Protein AF-A0A7X8NS13-F1 (afdb_monomer_lite)

pLDDT: mean 92.46, std 5.65, range [64.25, 97.81]

Structure (mmCIF, N/CA/C/O backbone):
data_AF-A0A7X8NS13-F1
#
_entry.id   AF-A0A7X8NS13-F1
#
loop_
_atom_site.group_PDB
_atom_site.id
_atom_site.type_symbol
_atom_site.label_atom_id
_atom_site.label_alt_id
_atom_site.label_comp_id
_atom_site.label_asym_id
_atom_site.label_entity_id
_atom_site.label_seq_id
_atom_site.pdbx_PDB_ins_code
_atom_site.Cartn_x
_atom_site.Cartn_y
_atom_site.Cartn_z
_atom_site.occupancy
_atom_site.B_iso_or_equiv
_atom_site.auth_seq_id
_atom_site.auth_comp_id
_atom_site.auth_asym_id
_atom_site.auth_atom_id
_atom_site.pdbx_PDB_model_num
ATOM 1 N N . MET A 1 1 ? -5.377 15.296 14.801 1.00 66.69 1 MET A N 1
ATOM 2 C CA . MET A 1 1 ? -6.159 14.428 15.709 1.00 66.69 1 MET A CA 1
ATOM 3 C C . MET A 1 1 ? -7.668 14.708 15.697 1.00 66.69 1 MET A C 1
ATOM 5 O O . MET A 1 1 ? -8.420 13.864 16.146 1.00 66.69 1 MET A O 1
ATOM 9 N N . LEU A 1 2 ? -8.134 15.799 15.075 1.00 83.25 2 LEU A N 1
ATOM 10 C CA . LEU A 1 2 ? -9.555 16.178 15.003 1.00 83.25 2 LEU A CA 1
ATOM 11 C C . LEU A 1 2 ? -10.493 1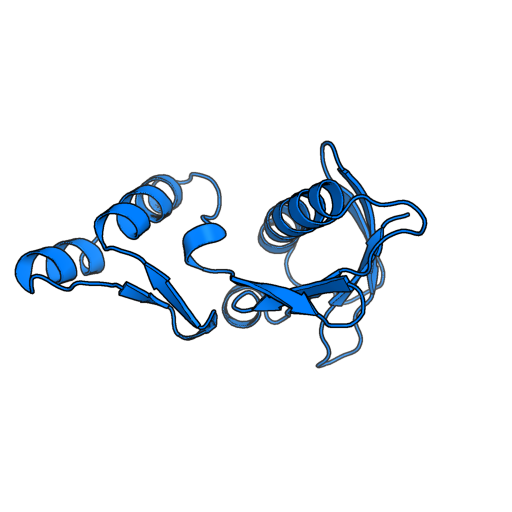5.138 14.346 1.00 83.25 2 LEU A C 1
ATOM 13 O O . LEU A 1 2 ? -11.657 15.045 14.710 1.00 83.25 2 LEU A O 1
ATOM 17 N N . LEU A 1 3 ? -10.006 14.337 13.387 1.00 86.31 3 LEU A N 1
ATOM 18 C CA . LEU A 1 3 ? -10.829 13.318 12.712 1.00 86.31 3 LEU A CA 1
ATOM 19 C C . LEU A 1 3 ? -11.259 12.178 13.652 1.00 86.31 3 LEU A C 1
ATOM 21 O O . LEU A 1 3 ? -12.385 11.702 13.546 1.00 86.31 3 LEU A O 1
ATOM 25 N N . ILE A 1 4 ? -10.372 11.742 14.552 1.00 87.81 4 ILE A N 1
ATOM 26 C CA . ILE A 1 4 ? -10.665 10.659 15.504 1.00 87.81 4 ILE A CA 1
ATOM 27 C C . ILE A 1 4 ? -11.658 11.167 16.549 1.00 87.81 4 ILE A C 1
ATOM 29 O O . ILE A 1 4 ? -12.689 10.542 16.760 1.00 87.81 4 ILE A O 1
ATOM 33 N N . GLU A 1 5 ? -11.397 12.352 17.104 1.00 90.06 5 GLU A N 1
ATOM 34 C CA . GLU A 1 5 ? -12.287 13.019 18.061 1.00 90.06 5 GLU A CA 1
ATOM 35 C C . GLU A 1 5 ? -13.692 13.220 17.472 1.00 90.06 5 GLU A C 1
ATOM 37 O O . GLU A 1 5 ? -14.696 12.900 18.107 1.00 90.06 5 GLU A O 1
ATOM 42 N N . LEU A 1 6 ? -13.781 13.673 16.217 1.00 91.62 6 LEU A N 1
ATOM 43 C CA . LEU A 1 6 ? -15.058 13.840 15.527 1.00 91.62 6 LEU A CA 1
ATOM 44 C C . LEU A 1 6 ? -15.778 12.501 15.308 1.00 91.62 6 LEU A C 1
ATOM 46 O O . LEU A 1 6 ? -17.000 12.429 15.464 1.00 91.62 6 LEU A O 1
ATOM 50 N N . ALA A 1 7 ? -15.047 11.444 14.948 1.00 92.25 7 ALA A N 1
ATOM 51 C CA . ALA A 1 7 ? -15.617 10.112 14.765 1.00 92.25 7 ALA A CA 1
ATOM 52 C C . ALA A 1 7 ? -16.177 9.548 16.081 1.00 92.25 7 ALA A C 1
ATOM 54 O O . ALA A 1 7 ? -17.252 8.953 16.083 1.00 92.25 7 ALA A O 1
ATOM 55 N N . GLU A 1 8 ? -15.500 9.784 17.204 1.00 89.06 8 GLU A N 1
ATOM 56 C CA . GLU A 1 8 ? -15.972 9.385 18.531 1.00 89.06 8 GLU A CA 1
ATOM 57 C C . GLU A 1 8 ? -17.209 10.181 18.965 1.00 89.06 8 GLU A C 1
ATOM 59 O O . GLU A 1 8 ? -18.219 9.589 19.346 1.00 89.06 8 GLU A O 1
ATOM 64 N N . MET A 1 9 ? -17.178 11.513 18.840 1.00 93.06 9 MET A N 1
ATOM 65 C CA . MET A 1 9 ? -18.301 12.386 19.214 1.00 93.06 9 MET A CA 1
ATOM 66 C C . MET A 1 9 ? -19.573 12.092 18.413 1.00 93.06 9 MET A C 1
ATOM 68 O O . MET A 1 9 ? -20.678 12.186 18.943 1.00 93.06 9 MET A O 1
ATOM 72 N N . SER A 1 10 ? -19.421 11.747 17.134 1.00 93.38 10 SER A N 1
ATOM 73 C CA . SER A 1 10 ? -20.538 11.414 16.242 1.00 93.38 10 SER A CA 1
ATOM 74 C C . SER A 1 10 ? -20.977 9.952 16.318 1.00 93.38 10 SER A C 1
ATOM 76 O O . SER A 1 10 ? -21.944 9.590 15.653 1.00 93.38 10 SER A O 1
ATOM 78 N N . GLN A 1 11 ? -20.289 9.114 17.105 1.00 93.25 11 GLN A N 1
ATOM 79 C CA . GLN A 1 11 ? -20.485 7.660 17.130 1.00 93.25 11 GLN A CA 1
ATOM 80 C C . GLN A 1 11 ? -20.370 7.024 15.733 1.00 93.25 11 GLN A C 1
ATOM 82 O O . GLN A 1 11 ? -21.086 6.081 15.396 1.00 93.25 11 GLN A O 1
ATOM 87 N N . ALA A 1 1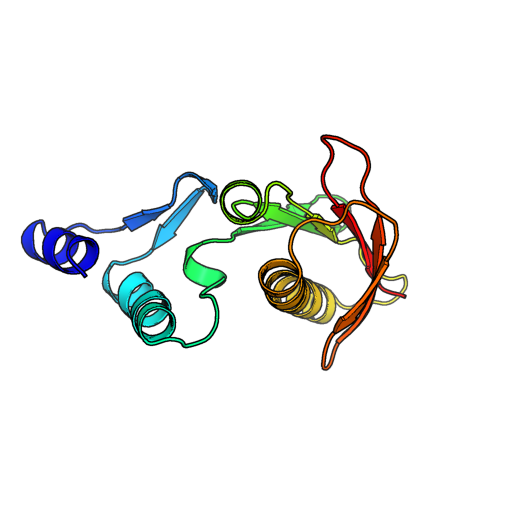2 ? -19.466 7.547 14.900 1.00 94.81 12 ALA A N 1
ATOM 88 C CA . ALA A 1 12 ? -19.258 7.046 13.553 1.00 94.81 12 ALA A CA 1
ATOM 89 C C . ALA A 1 12 ? -18.804 5.581 13.581 1.00 94.81 12 ALA A C 1
ATOM 91 O O . ALA A 1 12 ? -17.835 5.207 14.243 1.00 94.81 12 ALA A O 1
ATOM 92 N N . GLU A 1 13 ? -19.465 4.736 12.794 1.00 95.38 13 GLU A N 1
ATOM 93 C CA . GLU A 1 13 ? -19.112 3.319 12.719 1.00 95.38 13 GLU A CA 1
ATOM 94 C C . GLU A 1 13 ? -17.866 3.037 11.872 1.00 95.38 13 GLU A C 1
ATOM 96 O O . GLU A 1 13 ? -17.341 1.919 11.924 1.00 95.38 13 GLU A O 1
ATOM 101 N N . GLY A 1 14 ? -17.393 4.021 11.104 1.00 95.19 14 GLY A N 1
ATOM 102 C CA . GLY A 1 14 ? -16.242 3.879 10.227 1.00 95.19 14 GLY A CA 1
ATOM 103 C C . GLY A 1 14 ? -15.723 5.203 9.675 1.00 95.19 14 GLY A C 1
ATOM 104 O O . GLY A 1 14 ? -16.459 6.175 9.529 1.00 95.19 14 GLY A O 1
ATOM 105 N N . ILE A 1 15 ? -14.437 5.212 9.342 1.00 95.44 15 ILE A N 1
ATOM 106 C CA . ILE A 1 15 ? -13.738 6.277 8.630 1.00 95.44 15 ILE A CA 1
ATOM 107 C C . ILE A 1 15 ? -13.482 5.776 7.213 1.00 95.44 15 ILE A C 1
ATOM 109 O O . ILE A 1 15 ? -12.807 4.763 7.023 1.00 95.44 15 ILE A O 1
ATOM 113 N N . SER A 1 16 ? -14.037 6.482 6.228 1.00 95.00 16 SER A N 1
ATOM 114 C CA . SER A 1 16 ? -13.896 6.143 4.813 1.00 95.00 16 SER A CA 1
ATOM 115 C C . SER A 1 16 ? -12.705 6.870 4.194 1.00 95.00 16 SER A C 1
ATOM 117 O O . SER A 1 16 ? -12.727 8.093 4.044 1.00 95.00 16 SER A O 1
ATOM 119 N N . TRP A 1 17 ? -11.697 6.115 3.764 1.00 94.81 17 TRP A N 1
ATOM 120 C CA . TRP A 1 17 ? -10.614 6.606 2.921 1.00 94.81 17 TRP A CA 1
ATOM 121 C C . TRP A 1 17 ? -10.925 6.305 1.455 1.00 94.81 17 TRP A C 1
ATOM 123 O O . TRP A 1 17 ? -10.591 5.249 0.910 1.00 94.81 17 TRP A O 1
ATOM 133 N N . ILE A 1 18 ? -11.598 7.263 0.816 1.00 95.00 18 ILE A N 1
ATOM 134 C CA . ILE A 1 18 ? -12.107 7.147 -0.557 1.00 95.00 18 ILE A CA 1
ATOM 135 C C . ILE A 1 18 ? -11.018 6.765 -1.581 1.00 95.00 18 ILE A C 1
ATOM 137 O O . ILE A 1 18 ? -11.294 5.880 -2.389 1.00 95.00 18 ILE A O 1
ATOM 141 N N . PRO A 1 19 ? -9.788 7.324 -1.554 1.00 95.38 19 PRO A N 1
ATOM 142 C CA . PRO A 1 19 ? -8.759 7.011 -2.553 1.00 95.38 19 PRO A CA 1
ATOM 143 C C . PRO A 1 19 ? -8.430 5.518 -2.657 1.00 95.38 19 PRO A C 1
ATOM 145 O O . PRO A 1 19 ? -8.162 5.028 -3.750 1.00 95.38 19 PRO A O 1
ATOM 148 N N . ALA A 1 20 ? -8.491 4.793 -1.537 1.00 96.56 20 ALA A N 1
ATOM 149 C CA . ALA A 1 20 ? -8.253 3.351 -1.482 1.00 96.56 20 ALA A CA 1
ATOM 150 C C . ALA A 1 20 ? -9.539 2.514 -1.429 1.00 96.56 20 ALA A C 1
ATOM 152 O O . ALA A 1 20 ? -9.462 1.290 -1.422 1.00 96.56 20 ALA A O 1
ATOM 153 N N . HIS A 1 21 ? -10.715 3.152 -1.383 1.00 95.31 21 HIS A N 1
ATOM 154 C CA . HIS A 1 21 ? -12.003 2.500 -1.121 1.00 95.31 21 HIS A CA 1
ATOM 155 C C . HIS A 1 21 ? -11.989 1.670 0.176 1.00 95.31 21 HIS A C 1
ATOM 157 O O . HIS A 1 21 ? -12.574 0.590 0.251 1.00 95.31 21 HIS A O 1
ATOM 163 N N . LEU A 1 22 ? -11.305 2.180 1.203 1.00 95.38 22 LEU A N 1
ATOM 164 C CA . LEU A 1 22 ? -11.203 1.535 2.507 1.00 95.38 22 LEU A CA 1
ATOM 165 C C . LEU A 1 22 ? -12.164 2.178 3.500 1.00 95.38 22 LEU A C 1
ATOM 167 O O . LEU A 1 22 ? -12.330 3.396 3.519 1.00 95.38 22 LEU A O 1
ATOM 171 N N . VAL A 1 23 ? -12.743 1.355 4.371 1.00 96.12 23 VAL A N 1
ATOM 172 C CA . VAL A 1 23 ? -13.473 1.811 5.555 1.00 96.12 23 VAL A CA 1
ATOM 173 C C . VAL A 1 23 ? -12.886 1.105 6.768 1.00 96.12 23 VAL A C 1
ATOM 175 O O . VAL A 1 23 ? -12.880 -0.123 6.828 1.00 96.12 23 VAL A O 1
ATOM 178 N N . LEU A 1 24 ? -12.383 1.875 7.732 1.00 95.44 24 LEU A N 1
ATOM 179 C CA . LEU A 1 24 ? -11.819 1.348 8.976 1.00 95.44 24 LEU A CA 1
ATOM 180 C C . LEU A 1 24 ? -12.663 1.783 10.169 1.00 95.44 24 LEU A C 1
ATOM 182 O O . LEU A 1 24 ? -13.178 2.897 10.200 1.00 95.44 24 LEU A O 1
ATOM 186 N N . LYS A 1 25 ? -12.747 0.937 11.199 1.00 94.94 25 LYS A N 1
ATOM 187 C CA . LYS A 1 25 ? -13.272 1.362 12.505 1.00 94.94 25 LYS A CA 1
ATOM 188 C C . LYS A 1 25 ? -12.420 2.527 13.042 1.00 94.94 25 LYS A C 1
ATOM 190 O O . LYS A 1 25 ? -11.195 2.449 12.912 1.00 94.94 25 LYS A O 1
ATOM 195 N N . PRO A 1 26 ? -13.010 3.550 13.693 1.00 94.75 26 PRO A N 1
ATOM 196 C CA . PRO A 1 26 ? -12.253 4.703 14.189 1.00 94.75 26 PRO A CA 1
ATOM 197 C C . PRO A 1 26 ? -11.054 4.322 15.067 1.00 94.75 26 PRO A C 1
ATOM 199 O O . PRO A 1 26 ? -9.961 4.847 14.873 1.00 94.75 26 PRO A O 1
ATOM 202 N N . GLY A 1 27 ? -11.218 3.332 15.953 1.00 93.00 27 GLY A N 1
ATOM 203 C CA . GLY A 1 27 ? -10.128 2.840 16.802 1.00 93.00 27 GLY A CA 1
ATOM 204 C C . GLY A 1 27 ? -8.959 2.227 16.021 1.00 93.00 27 GLY A C 1
ATOM 205 O O . GLY A 1 27 ? -7.806 2.514 16.330 1.00 93.00 27 GLY A O 1
ATOM 206 N N . LEU A 1 28 ? -9.232 1.438 14.972 1.00 93.75 28 LEU A N 1
ATOM 207 C CA . LEU A 1 28 ? -8.182 0.856 14.120 1.00 93.75 28 LEU A CA 1
ATOM 208 C C . LEU A 1 28 ? -7.467 1.930 13.298 1.00 93.75 28 LEU A C 1
ATOM 210 O O . LEU A 1 28 ? -6.247 1.891 13.154 1.00 93.75 28 LEU A O 1
ATOM 214 N N . PHE A 1 29 ? -8.218 2.909 12.794 1.00 94.81 29 PHE A N 1
ATOM 215 C CA . PHE A 1 29 ? -7.635 4.051 12.102 1.00 94.81 29 PHE A CA 1
ATOM 216 C C . PHE A 1 29 ? -6.704 4.840 13.032 1.00 94.81 29 PHE A C 1
ATOM 218 O O . PHE A 1 29 ? -5.575 5.140 12.654 1.00 94.81 29 PHE A O 1
ATOM 225 N N . GLY A 1 30 ? -7.135 5.114 14.268 1.00 94.06 30 GLY A N 1
ATOM 226 C CA . GLY A 1 30 ? -6.314 5.799 15.266 1.00 94.06 30 GLY A CA 1
ATOM 227 C C . GLY A 1 30 ? -5.033 5.042 15.611 1.00 94.06 30 GLY A C 1
ATOM 228 O O . GLY A 1 30 ? -3.956 5.631 15.577 1.00 94.06 30 GLY A O 1
ATOM 229 N N . GLN A 1 31 ? -5.125 3.731 15.853 1.00 94.38 31 GLN A N 1
ATOM 230 C CA . GLN A 1 31 ? -3.960 2.877 16.126 1.00 94.38 31 GLN A CA 1
ATOM 231 C C . GLN A 1 31 ? -2.934 2.883 14.989 1.00 94.38 31 GLN A C 1
ATOM 233 O O . GLN A 1 31 ? -1.736 2.815 15.248 1.00 94.38 31 GLN A O 1
ATOM 238 N N . ALA A 1 32 ? -3.392 2.965 13.740 1.00 93.88 32 ALA A N 1
ATOM 239 C CA . ALA A 1 32 ? -2.508 3.011 12.585 1.00 93.88 32 ALA A CA 1
ATOM 240 C C . ALA A 1 32 ? -1.898 4.410 12.379 1.00 93.88 32 ALA A C 1
ATOM 242 O O . ALA A 1 32 ? -0.702 4.537 12.135 1.00 93.88 32 ALA A O 1
ATOM 243 N N . VAL A 1 33 ? -2.705 5.469 12.479 1.00 94.00 33 VAL A N 1
ATOM 244 C CA . VAL A 1 33 ? -2.318 6.825 12.058 1.00 94.00 33 VAL A CA 1
ATOM 245 C C . VAL A 1 33 ? -1.584 7.610 13.141 1.00 94.00 33 VAL A C 1
ATOM 247 O O . VAL A 1 33 ? -0.695 8.388 12.806 1.00 94.00 33 VAL A O 1
ATOM 250 N N . LEU A 1 34 ? -1.911 7.428 14.423 1.00 93.31 34 LEU A N 1
ATOM 251 C CA . LEU A 1 34 ? -1.281 8.206 15.497 1.00 93.31 34 LEU A CA 1
ATOM 252 C C . LEU A 1 34 ? 0.244 8.001 15.564 1.00 93.31 34 LEU A C 1
ATOM 254 O O . LEU A 1 34 ? 0.946 9.010 15.512 1.00 93.31 34 LEU A O 1
ATOM 258 N N . PRO A 1 35 ? 0.784 6.762 15.546 1.00 94.69 35 PRO A N 1
ATOM 259 C CA . PRO A 1 35 ? 2.235 6.563 15.552 1.00 94.69 35 PRO A CA 1
ATOM 260 C C . PRO A 1 35 ? 2.933 7.198 14.345 1.00 94.69 35 PRO A C 1
ATOM 262 O O . PRO A 1 35 ? 4.057 7.679 14.451 1.00 94.69 35 PRO A O 1
ATOM 265 N N . TRP A 1 36 ? 2.271 7.224 13.185 1.00 93.06 36 TRP A N 1
ATOM 266 C CA . TRP A 1 36 ? 2.809 7.866 11.987 1.00 93.06 36 TRP A CA 1
ATOM 267 C C . TRP A 1 36 ? 2.908 9.386 12.137 1.00 93.06 36 TRP A C 1
ATOM 269 O O . TRP A 1 36 ? 3.925 9.977 11.778 1.00 93.06 36 TRP A O 1
ATOM 279 N N . LEU A 1 37 ? 1.887 10.024 12.716 1.00 92.00 37 LEU A N 1
ATOM 280 C CA . LEU A 1 37 ? 1.902 11.467 12.979 1.00 92.00 37 LEU A CA 1
ATOM 281 C C . LEU A 1 37 ? 2.983 11.877 13.991 1.00 92.00 37 LEU A C 1
ATOM 283 O O . LEU A 1 37 ? 3.432 13.020 13.970 1.00 92.00 37 LEU A O 1
ATOM 287 N N . GLU A 1 38 ? 3.428 10.948 14.835 1.00 94.38 38 GLU A N 1
ATOM 288 C CA . GLU A 1 38 ? 4.543 11.127 15.773 1.00 94.38 38 GLU A CA 1
ATOM 289 C C . GLU A 1 38 ? 5.925 10.892 15.126 1.00 94.38 38 GLU A C 1
ATOM 291 O O . GLU A 1 38 ? 6.946 10.898 15.812 1.00 94.38 38 GLU A O 1
ATOM 296 N N . GLY A 1 39 ? 5.980 10.711 13.802 1.00 92.31 39 GLY A N 1
ATOM 297 C CA . GLY A 1 39 ? 7.215 10.471 13.047 1.00 92.31 39 GLY A CA 1
ATOM 298 C C . GLY A 1 39 ? 7.538 8.992 12.819 1.00 92.31 39 GLY A C 1
ATOM 299 O O . GLY A 1 39 ? 8.634 8.668 12.364 1.00 92.31 39 GLY A O 1
ATOM 300 N N . GLY A 1 40 ? 6.604 8.091 13.134 1.00 93.25 40 GLY A N 1
ATOM 301 C CA . GLY A 1 40 ? 6.702 6.666 12.834 1.00 93.25 40 GLY A CA 1
ATOM 302 C C . GLY A 1 40 ? 6.538 6.328 11.342 1.00 93.25 40 GLY A C 1
ATOM 303 O O . GLY A 1 40 ? 6.456 7.214 10.489 1.00 93.25 40 GLY A O 1
ATOM 304 N N . PRO A 1 41 ? 6.491 5.029 10.995 1.00 91.69 41 PRO A N 1
ATOM 305 C CA . PRO A 1 41 ? 6.351 4.578 9.613 1.00 91.69 41 PRO A CA 1
ATOM 306 C C . PRO A 1 41 ? 4.971 4.902 9.031 1.00 91.69 41 PRO A C 1
ATOM 308 O O . PRO A 1 41 ? 3.981 5.024 9.750 1.00 91.69 41 PRO A O 1
ATOM 311 N N . PHE A 1 42 ? 4.906 4.987 7.703 1.00 92.75 42 PHE A N 1
ATOM 312 C CA . PHE A 1 42 ? 3.659 5.200 6.977 1.00 92.75 42 PHE A CA 1
ATOM 313 C C . PHE A 1 42 ? 2.654 4.047 7.210 1.00 92.75 42 PHE A C 1
ATOM 315 O O . PHE A 1 42 ? 3.020 2.877 7.070 1.00 92.75 42 PHE A O 1
ATOM 322 N N . PRO A 1 43 ? 1.375 4.329 7.522 1.00 94.31 43 PRO A N 1
ATOM 323 C CA . PRO A 1 43 ? 0.413 3.307 7.905 1.00 94.31 43 PRO A CA 1
ATOM 324 C C . PRO A 1 43 ? -0.326 2.772 6.678 1.00 94.31 43 PRO A C 1
ATOM 326 O O . PRO A 1 43 ? -1.516 3.028 6.480 1.00 94.31 43 PRO A O 1
ATOM 329 N N . ALA A 1 44 ? 0.380 1.989 5.859 1.00 93.12 44 ALA A N 1
ATOM 330 C CA . ALA A 1 44 ? -0.165 1.398 4.635 1.00 93.12 44 ALA A CA 1
ATOM 331 C C . ALA A 1 44 ? -1.556 0.747 4.807 1.00 93.12 44 ALA A C 1
ATOM 333 O O . ALA A 1 44 ? -2.426 1.041 3.988 1.00 93.12 44 ALA A O 1
ATOM 334 N N . PRO A 1 45 ? -1.850 -0.025 5.877 1.00 90.38 45 PRO A N 1
ATOM 335 C CA . PRO A 1 45 ? -3.167 -0.648 6.048 1.00 90.38 45 PRO A CA 1
ATOM 336 C C . PRO A 1 45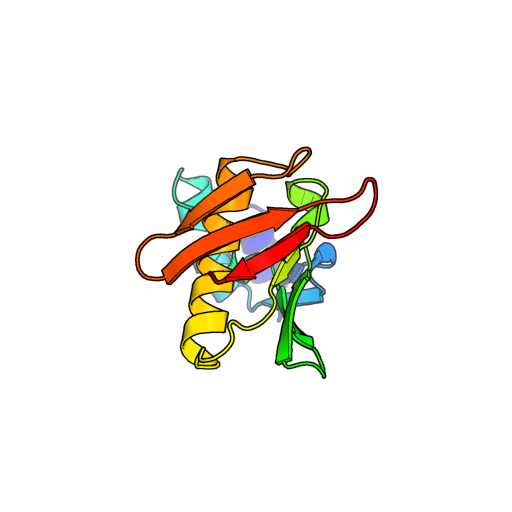 ? -4.345 0.332 6.182 1.00 90.38 45 PRO A C 1
ATOM 338 O O . PRO A 1 45 ? -5.488 -0.069 5.980 1.00 90.38 45 PRO A O 1
ATOM 341 N N . ALA A 1 46 ? -4.095 1.597 6.538 1.00 94.06 46 ALA A N 1
ATOM 342 C CA . ALA A 1 46 ? -5.134 2.622 6.653 1.00 94.06 46 ALA A CA 1
ATOM 343 C C . ALA A 1 46 ? -5.384 3.377 5.336 1.00 94.06 46 ALA A C 1
ATOM 345 O O . ALA A 1 46 ? -6.438 3.995 5.180 1.00 94.06 46 ALA A O 1
ATOM 346 N N . PHE A 1 47 ? -4.431 3.340 4.398 1.00 95.50 47 PHE A N 1
ATOM 347 C CA . PHE A 1 47 ? -4.416 4.237 3.238 1.00 95.50 47 PHE A CA 1
ATOM 348 C C . PHE A 1 47 ? -4.212 3.558 1.887 1.00 95.50 47 PHE A C 1
ATOM 350 O O . PHE A 1 47 ? -4.442 4.204 0.865 1.00 95.50 47 PHE A O 1
ATOM 357 N N . VAL A 1 48 ? -3.793 2.293 1.863 1.00 96.81 48 VAL A N 1
ATOM 358 C CA . VAL A 1 48 ? -3.506 1.548 0.638 1.00 96.81 48 VAL A CA 1
ATOM 359 C C . VAL A 1 48 ? -4.225 0.209 0.686 1.00 96.81 48 VAL A C 1
ATOM 361 O O . VAL A 1 48 ? -3.970 -0.622 1.557 1.00 96.81 48 VAL A O 1
ATOM 364 N N . ALA A 1 49 ? -5.120 -0.010 -0.272 1.00 96.25 49 ALA A N 1
ATOM 365 C CA . ALA A 1 49 ? -5.748 -1.304 -0.474 1.00 96.25 49 ALA A CA 1
ATOM 366 C C . ALA A 1 49 ? -4.901 -2.156 -1.422 1.00 96.25 49 ALA A C 1
ATOM 368 O O . ALA A 1 49 ? -4.284 -1.643 -2.357 1.00 96.25 49 ALA A O 1
ATOM 369 N N . MET A 1 50 ? -4.909 -3.466 -1.185 1.00 95.62 50 MET A N 1
ATOM 370 C CA . MET A 1 50 ? -4.305 -4.458 -2.068 1.00 95.62 50 MET A CA 1
ATOM 371 C C . MET A 1 50 ? -5.397 -5.341 -2.653 1.00 95.62 50 MET A C 1
ATOM 373 O O . MET A 1 50 ? -6.156 -5.970 -1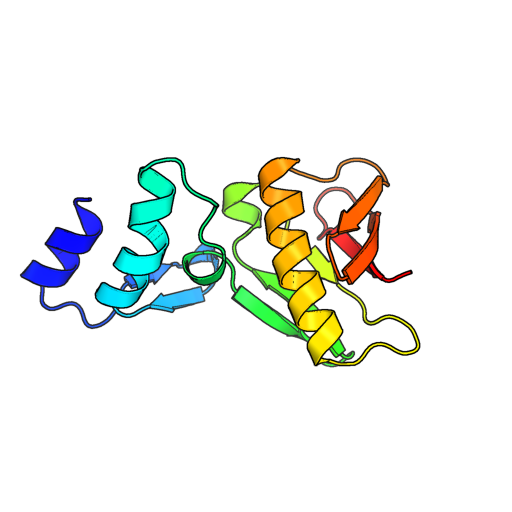.916 1.00 95.62 50 MET A O 1
ATOM 377 N N . HIS A 1 51 ? -5.453 -5.411 -3.978 1.00 94.50 51 HIS A N 1
ATOM 378 C CA . HIS A 1 51 ? -6.412 -6.225 -4.709 1.00 94.50 51 HIS A CA 1
ATOM 379 C C . HIS A 1 51 ? -5.685 -7.338 -5.443 1.00 94.50 51 HIS A C 1
ATOM 381 O O . HIS A 1 51 ? -4.745 -7.080 -6.190 1.00 94.50 51 HIS A O 1
ATOM 387 N N . ARG A 1 52 ? -6.136 -8.578 -5.261 1.00 94.00 52 ARG A N 1
ATOM 388 C CA . ARG A 1 52 ? -5.701 -9.679 -6.117 1.00 94.00 52 ARG A CA 1
ATOM 389 C C . ARG A 1 52 ? -6.457 -9.601 -7.443 1.00 94.00 52 ARG A C 1
ATOM 391 O O . ARG A 1 52 ? -7.672 -9.425 -7.431 1.00 94.00 52 ARG A O 1
ATOM 398 N N . LEU A 1 53 ? -5.730 -9.705 -8.548 1.00 95.06 53 LEU A N 1
ATOM 399 C CA . LEU A 1 53 ? -6.271 -9.765 -9.902 1.00 95.06 53 LEU A CA 1
ATOM 400 C C . LEU A 1 53 ? -6.458 -11.225 -10.345 1.00 95.06 53 LEU A C 1
ATOM 402 O O . LEU A 1 53 ? -5.908 -12.144 -9.732 1.00 95.06 53 LEU A O 1
ATOM 406 N N . ASP A 1 54 ? -7.215 -11.429 -11.425 1.00 92.69 54 ASP A N 1
ATOM 407 C CA . ASP A 1 54 ? -7.547 -12.762 -11.953 1.00 92.69 54 ASP A CA 1
ATOM 408 C C . ASP A 1 54 ? -6.315 -13.547 -12.437 1.00 92.69 54 ASP A C 1
ATOM 410 O O . ASP A 1 54 ? -6.304 -14.776 -12.405 1.00 92.69 54 ASP A O 1
ATOM 414 N N . ASP A 1 55 ? -5.253 -12.846 -12.841 1.00 90.88 55 ASP A N 1
ATOM 415 C CA . ASP A 1 55 ? -3.965 -13.424 -13.250 1.00 90.88 55 ASP A CA 1
ATOM 416 C C . ASP A 1 55 ? -3.045 -13.771 -12.060 1.00 90.88 55 ASP A C 1
ATOM 418 O O . ASP A 1 55 ? -1.911 -14.208 -12.248 1.00 90.88 55 ASP A O 1
ATOM 422 N N . GLY A 1 56 ? -3.521 -13.571 -10.827 1.00 91.06 56 GLY A N 1
ATOM 423 C CA . GLY A 1 56 ? -2.767 -13.797 -9.598 1.00 91.06 56 GLY A CA 1
ATOM 424 C C . GLY A 1 56 ? -1.907 -12.614 -9.149 1.00 91.06 56 GLY A C 1
ATOM 425 O O . GLY A 1 56 ? -1.402 -12.659 -8.023 1.00 91.06 56 GLY A O 1
ATOM 426 N N . SER A 1 57 ? -1.790 -11.557 -9.960 1.00 95.31 57 SER A N 1
ATOM 427 C CA . SER A 1 57 ? -1.084 -10.319 -9.619 1.00 95.31 57 SER A CA 1
ATOM 428 C C . SER A 1 57 ? -1.761 -9.573 -8.467 1.00 95.31 57 SER A C 1
ATOM 430 O O . SER A 1 57 ? -2.925 -9.806 -8.129 1.00 95.31 57 SER A O 1
ATOM 432 N N . MET A 1 58 ? -1.030 -8.646 -7.850 1.00 96.56 58 MET A N 1
ATOM 433 C CA . MET A 1 58 ? -1.549 -7.746 -6.823 1.00 96.56 58 MET A CA 1
ATOM 434 C C . MET A 1 58 ? -1.489 -6.296 -7.292 1.00 96.56 58 MET A C 1
ATOM 436 O O . MET A 1 58 ? -0.419 -5.797 -7.618 1.00 96.56 58 MET A O 1
ATOM 440 N N . ALA A 1 59 ? -2.627 -5.611 -7.297 1.00 97.31 59 ALA A N 1
ATOM 441 C CA . ALA A 1 59 ? -2.729 -4.196 -7.622 1.00 97.31 59 ALA A CA 1
ATOM 442 C C . ALA A 1 59 ? -2.923 -3.358 -6.357 1.00 97.31 59 ALA A C 1
ATOM 444 O O . ALA A 1 59 ? -3.745 -3.700 -5.499 1.00 97.31 59 ALA A O 1
ATOM 445 N N . SER A 1 60 ? -2.201 -2.244 -6.264 1.00 97.81 60 SER A N 1
ATOM 446 C CA . SER A 1 60 ? -2.437 -1.248 -5.225 1.00 97.81 60 SER A CA 1
ATOM 447 C C . SER A 1 60 ? -3.604 -0.331 -5.585 1.00 97.81 60 SER A C 1
ATOM 449 O O . SER A 1 60 ? -3.957 -0.146 -6.754 1.00 97.81 60 SER A O 1
ATOM 451 N N . ARG A 1 61 ? -4.200 0.269 -4.556 1.00 97.50 61 ARG A N 1
ATOM 452 C CA . ARG A 1 61 ? -5.130 1.384 -4.697 1.00 97.50 61 ARG A CA 1
ATOM 453 C C . ARG A 1 61 ? -4.955 2.367 -3.547 1.00 97.50 61 ARG A C 1
ATOM 455 O O . ARG A 1 61 ? -4.971 1.966 -2.386 1.00 97.50 61 ARG A O 1
ATOM 462 N N . GLY A 1 62 ? -4.849 3.651 -3.870 1.00 96.25 62 GLY A N 1
ATOM 463 C CA . GLY A 1 62 ? -4.705 4.754 -2.922 1.00 96.25 62 GLY A CA 1
ATOM 464 C C . GLY A 1 62 ? -3.310 5.380 -2.920 1.00 96.25 62 GLY A C 1
ATOM 465 O O . GLY A 1 62 ? -3.180 6.529 -2.496 1.00 96.25 62 GLY A O 1
ATOM 466 N N . LEU A 1 63 ? -2.287 4.694 -3.449 1.00 95.69 63 LEU A N 1
ATOM 467 C CA . LEU A 1 63 ? -0.931 5.248 -3.554 1.00 95.69 63 LEU A CA 1
ATOM 468 C C . LEU A 1 63 ? -0.869 6.435 -4.506 1.00 95.69 63 LEU A C 1
ATOM 470 O O . LEU A 1 63 ? -0.095 7.360 -4.273 1.00 95.69 63 LEU A O 1
ATOM 474 N N . ASN A 1 64 ? -1.723 6.470 -5.528 1.00 95.00 64 ASN A N 1
ATOM 475 C CA . ASN A 1 64 ? -1.743 7.568 -6.482 1.00 95.00 64 ASN A CA 1
ATOM 476 C C . ASN A 1 64 ? -1.962 8.929 -5.802 1.00 95.00 64 ASN A C 1
ATOM 478 O O . ASN A 1 64 ? -1.345 9.914 -6.193 1.00 95.00 64 ASN A O 1
ATOM 482 N N . LEU A 1 65 ? -2.772 8.992 -4.739 1.00 93.06 65 LEU A N 1
ATOM 483 C CA . LEU A 1 65 ? -2.961 10.243 -3.998 1.00 93.06 65 LEU A CA 1
ATOM 484 C C . LEU A 1 65 ? -1.688 10.687 -3.254 1.00 93.06 65 LEU A C 1
ATOM 486 O O . LEU A 1 65 ? -1.485 11.878 -3.048 1.00 93.06 65 LEU A O 1
ATOM 490 N N . LEU A 1 66 ? -0.850 9.739 -2.835 1.00 89.00 66 LEU A N 1
ATOM 491 C CA . LEU A 1 66 ? 0.319 9.996 -1.992 1.00 89.00 66 LEU A CA 1
ATOM 492 C C . LEU A 1 66 ? 1.586 10.255 -2.807 1.00 89.00 66 LEU A C 1
ATOM 494 O O . LEU A 1 66 ? 2.400 11.089 -2.427 1.00 89.00 66 LEU A O 1
ATOM 498 N N . MET A 1 67 ? 1.752 9.537 -3.917 1.00 92.31 67 MET A N 1
ATOM 499 C CA . MET A 1 67 ? 2.985 9.535 -4.709 1.00 92.31 67 MET A CA 1
ATOM 500 C C . MET A 1 67 ? 2.761 9.639 -6.226 1.00 92.31 67 MET A C 1
ATOM 502 O O . MET A 1 67 ? 3.728 9.633 -6.982 1.00 92.31 67 MET A O 1
ATOM 506 N N . GLY A 1 68 ? 1.511 9.737 -6.689 1.00 92.94 68 GLY A N 1
ATOM 507 C CA . GLY A 1 68 ? 1.171 9.951 -8.102 1.00 92.94 68 GLY A CA 1
ATOM 508 C C . GLY A 1 68 ? 1.133 8.701 -8.987 1.00 92.94 68 GLY A C 1
ATOM 509 O O . GLY A 1 68 ? 0.932 8.834 -10.193 1.00 92.94 68 GLY A O 1
ATOM 510 N N . GLN A 1 69 ? 1.339 7.501 -8.431 1.00 95.75 69 GLN A N 1
ATOM 511 C CA . GLN A 1 69 ? 1.266 6.234 -9.167 1.00 95.75 69 GLN A CA 1
ATOM 512 C C . GLN A 1 69 ? 0.705 5.101 -8.295 1.00 95.75 69 GLN A C 1
ATOM 514 O O . GLN A 1 69 ? 0.930 5.062 -7.089 1.00 95.75 69 GLN A O 1
ATOM 519 N N . GLU A 1 70 ? -0.000 4.164 -8.929 1.00 97.31 70 GLU A N 1
ATOM 520 C CA . GLU A 1 70 ? -0.279 2.828 -8.379 1.00 97.31 70 GLU A CA 1
ATOM 521 C C . GLU A 1 70 ? 0.744 1.819 -8.917 1.00 97.31 70 GLU A C 1
ATOM 523 O O . GLU A 1 70 ? 1.460 2.123 -9.872 1.00 97.31 70 GLU A O 1
ATOM 528 N N . PHE A 1 71 ? 0.780 0.603 -8.369 1.00 97.75 71 PHE A N 1
ATOM 529 C CA . PHE A 1 71 ? 1.550 -0.510 -8.922 1.00 97.75 71 PHE A CA 1
ATOM 530 C C . PHE A 1 71 ? 0.693 -1.754 -9.182 1.00 97.75 71 PHE A C 1
ATOM 532 O O . PHE A 1 71 ? -0.344 -1.970 -8.553 1.00 97.75 71 PHE A O 1
ATOM 539 N N . ILE A 1 72 ? 1.176 -2.597 -10.093 1.00 97.69 72 ILE A N 1
ATOM 540 C CA . ILE A 1 72 ? 0.742 -3.978 -10.305 1.00 97.69 72 ILE A CA 1
ATOM 541 C C . ILE A 1 72 ? 1.967 -4.868 -10.106 1.00 97.69 72 ILE A C 1
ATOM 543 O O . ILE A 1 72 ? 2.932 -4.784 -10.862 1.00 97.69 72 ILE A O 1
ATOM 547 N N . LEU A 1 73 ? 1.928 -5.709 -9.077 1.00 97.25 73 LEU A N 1
ATOM 548 C CA . LEU A 1 73 ? 2.960 -6.679 -8.743 1.00 97.25 73 LEU A CA 1
ATOM 549 C C . LEU A 1 73 ? 2.587 -8.041 -9.315 1.00 97.25 73 LEU A C 1
ATOM 551 O O . LEU A 1 73 ? 1.617 -8.661 -8.878 1.00 97.25 73 LEU A O 1
ATOM 555 N N . GLN A 1 74 ? 3.371 -8.495 -10.282 1.00 95.12 74 GLN A N 1
ATOM 556 C CA . GLN A 1 74 ? 3.196 -9.793 -10.916 1.00 95.12 74 GLN A CA 1
ATOM 557 C C . GLN A 1 74 ? 3.839 -10.895 -10.067 1.00 95.12 74 GLN A C 1
ATOM 559 O O . GLN A 1 74 ? 4.916 -10.671 -9.506 1.00 95.12 74 GLN A O 1
ATOM 564 N N . PRO A 1 75 ? 3.222 -12.086 -9.988 1.00 88.56 75 PRO A N 1
ATOM 565 C CA . PRO A 1 75 ? 3.819 -13.212 -9.290 1.00 88.56 75 PRO A CA 1
ATOM 566 C C . PRO A 1 75 ? 5.096 -13.674 -9.996 1.00 88.56 75 PRO A C 1
ATOM 568 O O . PRO A 1 75 ? 5.132 -13.823 -11.220 1.00 88.56 75 PRO A O 1
ATOM 571 N N . GLY A 1 76 ? 6.142 -13.951 -9.221 1.00 82.56 76 GLY A N 1
ATOM 572 C CA . GLY A 1 76 ? 7.305 -14.677 -9.715 1.00 82.56 76 GLY A CA 1
ATOM 573 C C . GLY A 1 76 ? 6.953 -16.121 -10.099 1.00 82.56 76 GLY A C 1
ATOM 574 O O . GLY A 1 76 ? 5.952 -16.687 -9.657 1.00 82.56 76 GLY A O 1
ATOM 575 N N . LYS A 1 77 ? 7.814 -16.764 -10.901 1.00 74.69 77 LYS A N 1
ATOM 576 C CA . LYS A 1 77 ? 7.575 -18.105 -11.487 1.00 74.69 77 LYS A CA 1
ATOM 577 C C . LYS A 1 77 ? 7.291 -19.224 -10.470 1.00 74.69 77 LYS A C 1
ATOM 579 O O . LYS A 1 77 ? 6.772 -20.265 -10.858 1.00 74.69 77 LYS A O 1
ATOM 584 N N . SER A 1 78 ? 7.672 -19.038 -9.207 1.00 64.25 78 SER A N 1
ATOM 585 C CA . SER A 1 78 ? 7.534 -20.028 -8.130 1.00 64.25 78 SER A CA 1
ATOM 586 C C . SER A 1 78 ? 7.051 -19.403 -6.813 1.00 64.25 78 SER A C 1
ATOM 588 O O . SER A 1 78 ? 7.255 -19.986 -5.745 1.00 64.25 78 SER A O 1
ATOM 590 N N . GLU A 1 79 ? 6.470 -18.204 -6.847 1.00 69.69 79 GLU A N 1
ATOM 591 C CA . GLU A 1 79 ? 6.109 -17.507 -5.613 1.00 69.69 79 GLU A CA 1
ATOM 592 C C . GLU A 1 79 ? 4.798 -18.011 -5.006 1.00 69.69 79 GLU A C 1
ATOM 594 O O . GLU A 1 79 ? 3.763 -18.103 -5.665 1.00 69.69 79 GLU A O 1
ATOM 599 N N . ASP A 1 80 ? 4.841 -18.281 -3.702 1.00 81.44 80 ASP A N 1
ATOM 600 C CA . ASP A 1 80 ? 3.652 -18.472 -2.875 1.00 81.44 80 ASP A CA 1
ATOM 601 C C . ASP A 1 80 ? 2.872 -17.145 -2.775 1.00 81.44 80 ASP A C 1
ATOM 603 O O . ASP A 1 80 ? 3.451 -16.069 -2.594 1.00 81.44 80 ASP A O 1
ATOM 607 N N . ALA A 1 81 ? 1.541 -17.220 -2.814 1.00 83.94 81 ALA A N 1
ATOM 608 C CA . ALA A 1 81 ? 0.633 -16.103 -2.573 1.00 83.94 81 ALA A CA 1
ATOM 609 C C . ALA A 1 81 ? 0.948 -15.330 -1.276 1.00 83.94 81 ALA A C 1
ATOM 611 O O . ALA A 1 81 ? 0.750 -14.113 -1.228 1.00 83.94 81 ALA A O 1
ATOM 612 N N . SER A 1 82 ? 1.446 -16.017 -0.241 1.00 88.12 82 SER A N 1
ATOM 613 C CA . SER A 1 82 ? 1.890 -15.396 1.012 1.00 88.12 82 SER A CA 1
ATOM 614 C C . SER A 1 82 ? 3.141 -14.529 0.830 1.00 88.12 82 SER A C 1
ATOM 616 O O . SER A 1 82 ? 3.235 -13.445 1.411 1.00 88.12 82 SER A O 1
ATOM 618 N N . LEU A 1 83 ? 4.101 -14.979 0.012 1.00 90.81 83 LEU A N 1
ATOM 619 C CA . LEU A 1 83 ? 5.295 -14.200 -0.312 1.00 90.81 83 LEU A CA 1
ATOM 620 C C . LEU A 1 83 ? 4.915 -12.958 -1.120 1.00 90.81 83 LEU A C 1
ATOM 622 O O . LEU A 1 83 ? 5.294 -11.862 -0.721 1.00 90.81 83 LEU A O 1
ATOM 626 N N . LEU A 1 84 ? 4.069 -13.113 -2.143 1.00 92.94 84 LEU A N 1
ATOM 627 C CA . LEU A 1 84 ? 3.593 -12.007 -2.977 1.00 92.94 84 LEU A CA 1
ATOM 628 C C . LEU A 1 84 ? 2.926 -10.897 -2.150 1.00 92.94 84 LEU A C 1
ATOM 630 O O . LEU A 1 84 ? 3.215 -9.716 -2.334 1.00 92.94 84 LEU A O 1
ATOM 634 N N . ALA A 1 85 ? 2.079 -11.272 -1.185 1.00 92.12 85 ALA A N 1
ATOM 635 C CA . ALA A 1 85 ? 1.428 -10.313 -0.295 1.00 92.12 85 ALA A CA 1
ATOM 636 C C . ALA A 1 85 ? 2.432 -9.554 0.586 1.00 92.12 85 ALA A C 1
ATOM 638 O O . ALA A 1 85 ? 2.312 -8.340 0.755 1.00 92.12 85 ALA A O 1
ATOM 639 N N . ARG A 1 86 ? 3.452 -10.241 1.119 1.00 93.00 86 ARG A N 1
ATOM 640 C CA . ARG A 1 86 ? 4.526 -9.576 1.874 1.00 93.00 86 ARG A CA 1
ATOM 641 C C . ARG A 1 86 ? 5.351 -8.653 0.983 1.00 93.00 86 ARG A C 1
ATOM 643 O O . ARG A 1 86 ? 5.669 -7.547 1.414 1.00 93.00 86 ARG A O 1
ATOM 650 N N . THR A 1 87 ? 5.663 -9.075 -0.241 1.00 95.25 87 THR A N 1
ATOM 651 C CA . THR A 1 87 ? 6.381 -8.263 -1.229 1.00 95.25 87 THR A CA 1
ATOM 652 C C . THR A 1 87 ? 5.590 -7.003 -1.571 1.00 95.25 87 THR A C 1
ATOM 654 O O . THR A 1 87 ? 6.158 -5.918 -1.546 1.00 95.25 87 THR A O 1
ATOM 657 N N . ALA A 1 88 ? 4.273 -7.104 -1.778 1.00 95.44 88 ALA A N 1
ATOM 658 C CA . ALA A 1 88 ? 3.403 -5.952 -2.023 1.00 95.44 88 ALA A CA 1
ATOM 659 C C . ALA A 1 88 ? 3.436 -4.936 -0.868 1.00 95.44 88 ALA A C 1
ATOM 661 O O . ALA A 1 88 ? 3.580 -3.740 -1.107 1.00 95.44 88 ALA A O 1
ATOM 662 N N . VAL A 1 89 ? 3.362 -5.397 0.388 1.00 93.44 89 VAL A N 1
ATOM 663 C CA . VAL A 1 89 ? 3.468 -4.512 1.565 1.00 93.44 89 VAL A CA 1
ATOM 664 C C . VAL A 1 89 ? 4.841 -3.839 1.629 1.00 93.44 89 VAL A C 1
ATOM 666 O O . VAL A 1 89 ? 4.925 -2.630 1.820 1.00 93.44 89 VAL A O 1
ATOM 669 N N . ARG A 1 90 ? 5.926 -4.588 1.409 1.00 95.06 90 ARG A N 1
ATOM 670 C CA . ARG A 1 90 ? 7.286 -4.023 1.404 1.00 95.06 90 ARG A CA 1
ATOM 671 C C . ARG A 1 90 ? 7.527 -3.058 0.253 1.00 95.06 90 ARG A C 1
ATOM 673 O O . ARG A 1 90 ? 8.282 -2.101 0.410 1.00 95.06 90 ARG A O 1
ATOM 680 N N . LEU A 1 91 ? 6.881 -3.292 -0.881 1.00 96.81 91 LEU A N 1
ATOM 681 C CA . LEU A 1 91 ? 6.948 -2.395 -2.019 1.00 96.81 91 LEU A CA 1
ATOM 682 C C . LEU A 1 91 ? 6.244 -1.067 -1.716 1.00 96.81 91 LEU A C 1
ATOM 684 O O . LEU A 1 91 ? 6.776 -0.029 -2.091 1.00 96.81 91 LEU A O 1
ATOM 688 N N . VAL A 1 92 ? 5.123 -1.069 -0.980 1.00 96.56 92 VAL A N 1
ATOM 689 C CA . VAL A 1 92 ? 4.507 0.175 -0.476 1.00 96.56 92 VAL A CA 1
ATOM 690 C C . VAL A 1 92 ? 5.495 0.964 0.374 1.00 96.56 92 VAL A C 1
ATOM 692 O O . VAL A 1 92 ? 5.711 2.141 0.096 1.00 96.56 92 VAL A O 1
ATOM 695 N N . ASP A 1 93 ? 6.114 0.321 1.371 1.00 93.56 93 ASP A N 1
ATOM 696 C CA . ASP A 1 93 ? 7.087 0.977 2.256 1.00 93.56 93 ASP A CA 1
ATOM 697 C C . ASP A 1 93 ? 8.214 1.632 1.439 1.00 93.56 93 ASP A C 1
ATOM 699 O O . ASP A 1 93 ? 8.580 2.787 1.663 1.00 93.56 93 ASP A O 1
ATOM 703 N N . TRP A 1 94 ? 8.744 0.900 0.453 1.00 95.50 94 TRP A N 1
ATOM 704 C CA . TRP A 1 94 ? 9.813 1.388 -0.411 1.00 95.50 94 TRP A CA 1
ATOM 705 C C . TRP A 1 94 ? 9.353 2.561 -1.283 1.00 95.50 94 TRP A C 1
ATOM 707 O O . TRP A 1 94 ? 10.028 3.587 -1.324 1.00 95.50 94 TRP A O 1
ATOM 717 N N . LEU A 1 95 ? 8.200 2.449 -1.943 1.00 96.19 95 LEU A N 1
ATOM 718 C CA . LEU A 1 95 ? 7.675 3.479 -2.840 1.00 96.19 95 LEU A CA 1
ATOM 719 C C . LEU A 1 95 ? 7.292 4.764 -2.099 1.00 96.19 95 LEU A C 1
ATOM 721 O O . LEU A 1 95 ? 7.552 5.854 -2.597 1.00 96.19 95 LEU A O 1
ATOM 725 N N . VAL A 1 96 ? 6.744 4.667 -0.886 1.00 93.88 96 VAL A N 1
ATOM 726 C CA . VAL A 1 96 ? 6.454 5.849 -0.059 1.00 93.88 96 VAL A CA 1
ATOM 727 C C . VAL A 1 96 ? 7.742 6.571 0.347 1.00 93.88 96 VAL A C 1
ATOM 729 O O . VAL A 1 96 ? 7.759 7.798 0.414 1.00 93.88 96 VAL A O 1
ATOM 732 N N . ALA A 1 97 ? 8.834 5.836 0.574 1.00 92.12 97 ALA A N 1
ATOM 733 C CA . ALA A 1 97 ? 10.1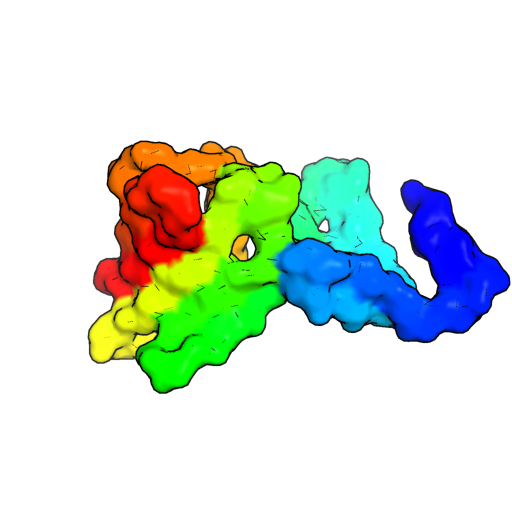29 6.421 0.915 1.00 92.12 97 ALA A CA 1
ATOM 734 C C . ALA A 1 97 ? 10.879 7.021 -0.293 1.00 92.12 97 ALA A C 1
ATOM 736 O O . ALA A 1 97 ? 11.616 7.990 -0.123 1.00 92.12 97 ALA A O 1
ATOM 737 N N . HIS A 1 98 ? 10.717 6.455 -1.494 1.00 94.06 98 HIS A N 1
ATOM 738 C CA . HIS A 1 98 ? 11.497 6.837 -2.683 1.00 94.06 98 HIS A CA 1
ATOM 739 C C . HIS A 1 98 ? 10.712 7.679 -3.698 1.00 94.06 98 HIS A C 1
ATOM 741 O O . HIS A 1 98 ? 11.316 8.334 -4.546 1.00 94.06 98 HIS A O 1
ATOM 747 N N . GLY A 1 99 ? 9.384 7.701 -3.602 1.00 93.00 99 GLY A N 1
ATOM 748 C CA . GLY A 1 99 ? 8.516 8.432 -4.514 1.00 93.00 99 GLY A CA 1
ATOM 749 C C . GLY A 1 99 ? 8.260 7.707 -5.845 1.00 93.00 99 GLY A C 1
ATOM 750 O O . GLY A 1 99 ? 8.477 6.496 -5.957 1.00 93.00 99 GLY A O 1
ATOM 751 N N . PRO A 1 100 ? 7.721 8.428 -6.846 1.00 94.06 100 PRO A N 1
ATOM 752 C CA . PRO A 1 100 ? 7.311 7.852 -8.124 1.00 94.06 100 PRO A CA 1
ATOM 753 C C . PRO A 1 100 ? 8.480 7.241 -8.904 1.00 94.06 100 PRO A C 1
ATOM 755 O O . PRO A 1 100 ? 9.608 7.738 -8.888 1.00 94.06 100 PRO A O 1
ATOM 758 N N . VAL A 1 101 ? 8.183 6.187 -9.660 1.00 95.31 101 VAL A N 1
ATOM 759 C CA . VAL A 1 101 ? 9.130 5.530 -10.562 1.00 95.31 101 VAL A CA 1
ATOM 760 C C . VAL A 1 101 ? 8.987 6.162 -11.942 1.00 95.31 101 VAL A C 1
ATOM 762 O O . VAL A 1 101 ? 7.985 5.970 -12.629 1.00 95.31 101 VAL A O 1
ATOM 765 N N . LEU A 1 102 ? 10.002 6.925 -12.348 1.00 92.75 102 LEU A N 1
ATOM 766 C CA . LEU A 1 102 ? 10.049 7.603 -13.654 1.00 92.75 102 LEU A CA 1
ATOM 767 C C . LEU A 1 102 ? 10.978 6.910 -14.657 1.00 92.75 102 LEU A C 1
ATOM 769 O O . LEU A 1 102 ? 10.905 7.163 -15.857 1.00 92.75 102 LEU A O 1
ATOM 773 N N . GLN A 1 103 ? 11.872 6.057 -14.160 1.00 93.25 103 GLN A N 1
ATOM 774 C CA . GLN A 1 103 ? 12.836 5.292 -14.942 1.00 93.25 103 GLN A CA 1
ATOM 775 C C . GLN A 1 103 ? 12.891 3.865 -14.390 1.00 93.25 103 GLN A C 1
ATOM 777 O O . GLN A 1 103 ? 12.675 3.693 -13.186 1.00 93.25 103 GLN A O 1
ATOM 782 N N . PRO A 1 104 ? 13.191 2.852 -15.226 1.00 95.44 104 PRO A N 1
ATOM 783 C CA . PRO A 1 104 ? 13.369 1.488 -14.751 1.00 95.44 104 PRO A CA 1
ATOM 784 C C . PRO A 1 104 ? 14.370 1.427 -13.597 1.00 95.44 104 PRO A C 1
ATOM 786 O O . PRO A 1 104 ? 15.476 1.961 -13.694 1.00 95.44 104 PRO A O 1
ATOM 789 N N . THR A 1 105 ? 13.978 0.788 -12.500 1.00 95.94 105 THR A N 1
ATOM 790 C CA . THR A 1 105 ? 14.810 0.676 -11.301 1.00 95.94 105 THR A CA 1
ATOM 791 C C . THR A 1 105 ? 14.615 -0.671 -10.623 1.00 95.94 105 THR A C 1
ATOM 793 O O . THR A 1 105 ? 13.694 -1.423 -10.943 1.00 95.94 105 THR A O 1
ATOM 796 N N . ARG A 1 106 ? 15.497 -0.987 -9.678 1.00 96.12 106 ARG A N 1
ATOM 797 C CA . ARG A 1 106 ? 15.452 -2.228 -8.908 1.00 96.12 106 ARG A CA 1
ATOM 798 C C . ARG A 1 106 ? 15.368 -1.902 -7.425 1.00 96.12 106 ARG A C 1
ATOM 800 O O . ARG A 1 106 ? 16.274 -1.278 -6.875 1.00 96.12 106 ARG A O 1
ATOM 807 N N . ALA A 1 107 ? 14.293 -2.345 -6.786 1.00 95.94 107 ALA A N 1
ATOM 808 C CA . ALA A 1 107 ? 14.100 -2.213 -5.351 1.00 95.94 107 ALA A CA 1
ATOM 809 C C . ALA A 1 107 ? 14.580 -3.487 -4.648 1.00 95.94 107 ALA A C 1
ATOM 811 O O . ALA A 1 107 ? 14.189 -4.591 -5.020 1.00 95.94 107 ALA A O 1
ATOM 812 N N . ILE A 1 108 ? 15.423 -3.342 -3.624 1.00 95.38 108 ILE A N 1
ATOM 813 C CA . ILE A 1 108 ? 15.821 -4.454 -2.754 1.00 95.38 108 ILE A CA 1
ATOM 814 C C . ILE A 1 108 ? 14.962 -4.395 -1.496 1.00 95.38 108 ILE A C 1
ATOM 816 O O . ILE A 1 108 ? 15.123 -3.507 -0.659 1.00 95.38 108 ILE A O 1
ATOM 820 N N . LEU A 1 109 ? 14.031 -5.337 -1.381 1.00 94.25 109 LEU A N 1
ATOM 821 C CA . LEU A 1 109 ? 13.029 -5.371 -0.330 1.00 94.25 109 LEU A CA 1
ATOM 822 C C . LEU A 1 109 ? 13.441 -6.362 0.762 1.00 94.25 109 LEU A C 1
ATOM 824 O O . LEU A 1 109 ? 13.633 -7.561 0.529 1.00 94.25 109 LEU A O 1
ATOM 828 N N . ALA A 1 110 ? 13.563 -5.860 1.991 1.00 88.50 110 ALA A N 1
ATOM 829 C CA . ALA A 1 110 ? 13.992 -6.659 3.134 1.00 88.50 110 ALA A CA 1
ATOM 830 C C . ALA A 1 110 ? 13.097 -7.900 3.326 1.00 88.50 110 ALA A C 1
ATOM 832 O O . ALA A 1 110 ? 11.879 -7.794 3.486 1.00 88.50 110 ALA A O 1
ATOM 833 N N . GLY A 1 111 ? 13.717 -9.084 3.308 1.00 88.00 111 GLY A N 1
ATOM 834 C CA . GLY A 1 111 ? 13.051 -10.372 3.528 1.00 88.00 111 GLY A CA 1
ATOM 835 C C . GLY A 1 111 ? 12.189 -10.891 2.369 1.00 88.00 111 GLY A C 1
ATOM 836 O O . GLY A 1 111 ? 11.555 -11.930 2.534 1.00 88.00 111 GLY A O 1
ATOM 837 N N . THR A 1 112 ? 12.147 -10.197 1.226 1.00 89.31 112 THR A N 1
ATOM 838 C CA . THR A 1 112 ? 11.363 -10.617 0.041 1.00 89.31 112 THR A CA 1
ATOM 839 C C . THR A 1 112 ? 12.175 -10.647 -1.252 1.00 89.31 112 THR A C 1
ATOM 841 O O . THR A 1 112 ? 11.801 -11.361 -2.170 1.00 89.31 112 THR A O 1
ATOM 844 N N . GLY A 1 113 ? 13.332 -9.982 -1.294 1.00 91.06 113 GLY A N 1
ATOM 845 C CA . GLY A 1 113 ? 14.257 -10.061 -2.423 1.00 91.06 113 GLY A CA 1
ATOM 846 C C . GLY A 1 113 ? 14.198 -8.827 -3.313 1.00 91.06 113 GLY A C 1
ATOM 847 O O . GLY A 1 113 ? 13.830 -7.740 -2.869 1.00 91.06 113 GLY A O 1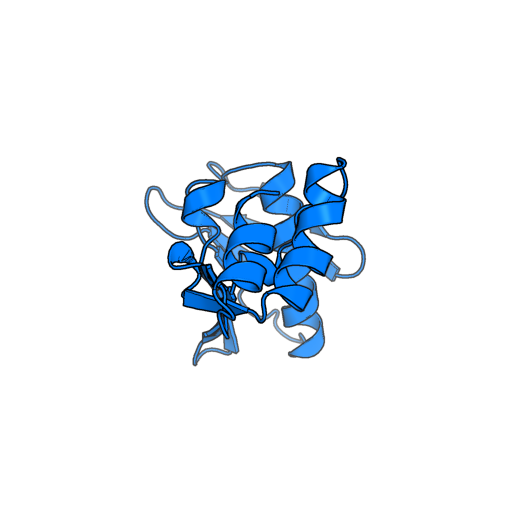
ATOM 848 N N . ALA A 1 114 ? 14.649 -8.982 -4.554 1.00 93.00 114 ALA A N 1
ATOM 849 C CA . ALA A 1 114 ? 14.694 -7.893 -5.514 1.00 93.00 114 ALA A CA 1
ATOM 850 C C . ALA A 1 114 ? 13.407 -7.838 -6.346 1.00 93.00 114 ALA A C 1
ATOM 852 O O . ALA A 1 114 ? 12.883 -8.869 -6.765 1.00 93.00 114 ALA A O 1
ATOM 853 N N . VAL A 1 115 ? 12.927 -6.620 -6.587 1.00 95.81 115 VAL A N 1
ATOM 854 C CA . VAL A 1 115 ? 11.774 -6.344 -7.442 1.00 95.81 115 VAL A CA 1
ATOM 855 C C . VAL A 1 115 ? 12.194 -5.359 -8.520 1.00 95.81 115 VAL A C 1
ATOM 857 O O . VAL A 1 115 ? 12.677 -4.259 -8.233 1.00 95.81 115 VAL A O 1
ATOM 860 N N . SER A 1 116 ? 12.002 -5.763 -9.768 1.00 96.50 116 SER A N 1
ATOM 861 C CA . SER A 1 116 ? 12.193 -4.918 -10.939 1.00 96.50 116 SER A CA 1
ATOM 862 C C . SER A 1 116 ? 10.963 -4.024 -11.123 1.00 96.50 116 SER A C 1
ATOM 864 O O . SER A 1 116 ? 9.840 -4.527 -11.144 1.00 96.50 116 SER A O 1
ATOM 866 N N . LEU A 1 117 ? 11.168 -2.709 -11.234 1.00 97.25 117 LEU A N 1
ATOM 867 C CA . LEU A 1 117 ? 10.114 -1.698 -11.336 1.00 97.25 117 LEU A CA 1
ATOM 868 C C . LEU A 1 117 ? 10.228 -0.949 -12.660 1.00 97.25 117 LEU A C 1
ATOM 870 O O . LEU A 1 117 ? 11.260 -0.347 -12.958 1.00 97.25 117 LEU A O 1
ATOM 874 N N . GLU A 1 118 ? 9.146 -0.941 -13.428 1.00 96.00 118 GLU A N 1
ATOM 875 C CA . GLU A 1 118 ? 9.042 -0.237 -14.703 1.00 96.00 118 GLU A CA 1
ATOM 876 C C . GLU A 1 118 ? 7.759 0.584 -14.730 1.00 96.00 118 GLU A C 1
ATOM 878 O O . GLU A 1 118 ? 6.703 0.111 -14.325 1.00 96.00 118 GLU A O 1
ATOM 883 N N . ALA A 1 119 ? 7.824 1.807 -15.243 1.00 92.00 119 ALA A N 1
ATOM 884 C CA . ALA A 1 119 ? 6.648 2.646 -15.400 1.00 92.00 119 ALA A CA 1
ATOM 885 C C . ALA A 1 119 ? 6.609 3.241 -16.803 1.00 92.00 119 ALA A C 1
ATOM 887 O O . ALA A 1 119 ? 7.623 3.694 -17.335 1.00 92.00 119 ALA A O 1
ATOM 888 N N . GLN A 1 120 ? 5.413 3.264 -17.382 1.00 84.94 120 GLN A N 1
ATOM 889 C CA . GLN A 1 120 ? 5.104 4.089 -18.544 1.00 84.94 120 GLN A CA 1
ATOM 890 C C . GLN A 1 120 ? 4.362 5.337 -18.064 1.00 84.94 120 GLN A C 1
ATOM 892 O O . GLN A 1 120 ? 3.627 5.287 -17.075 1.00 84.94 120 GLN A O 1
ATOM 897 N N . PHE A 1 121 ? 4.551 6.467 -18.748 1.00 79.69 121 PHE A N 1
ATOM 898 C CA . PHE A 1 121 ? 3.904 7.721 -18.364 1.00 79.69 121 PHE A CA 1
ATOM 899 C C . PHE A 1 121 ? 2.377 7.551 -18.286 1.00 79.69 121 PHE A C 1
ATOM 901 O O . PHE A 1 121 ? 1.756 7.037 -19.215 1.00 79.69 121 PHE A O 1
ATOM 908 N N . GLY A 1 122 ? 1.778 7.960 -17.164 1.00 79.81 122 GLY A N 1
ATOM 909 C CA . GLY A 1 122 ? 0.337 7.834 -16.923 1.00 79.81 122 GLY A CA 1
ATOM 910 C C . GLY A 1 122 ? -0.168 6.406 -16.673 1.00 79.81 122 GLY A C 1
ATOM 911 O O . GLY A 1 122 ? -1.378 6.204 -16.627 1.00 79.81 122 GLY A O 1
ATOM 912 N N . SER A 1 123 ? 0.724 5.423 -16.512 1.00 88.38 123 SER A N 1
ATOM 913 C CA . SER A 1 123 ? 0.373 4.026 -16.232 1.00 88.38 123 SER A CA 1
ATOM 914 C C . SER A 1 123 ? 0.832 3.593 -14.834 1.00 88.38 123 SER A C 1
ATOM 916 O O . SER A 1 123 ? 1.775 4.179 -14.290 1.00 88.38 123 SER A O 1
ATOM 918 N N . PRO A 1 124 ? 0.204 2.554 -14.249 1.00 94.19 124 PRO A N 1
ATOM 919 C CA . PRO A 1 124 ? 0.715 1.922 -13.041 1.00 94.19 124 PRO A CA 1
ATOM 920 C C . PRO A 1 124 ? 2.144 1.406 -13.230 1.00 94.19 124 PRO A C 1
ATOM 922 O O . PRO A 1 124 ? 2.540 1.007 -14.328 1.00 94.19 124 PRO A O 1
ATOM 925 N N . ILE A 1 125 ? 2.897 1.373 -12.137 1.00 97.75 125 ILE A N 1
ATOM 926 C CA . ILE A 1 125 ? 4.211 0.741 -12.063 1.00 97.75 125 ILE A CA 1
ATOM 927 C C . ILE A 1 125 ? 4.015 -0.767 -12.222 1.00 97.75 125 ILE A C 1
ATOM 929 O O . ILE A 1 125 ? 3.306 -1.394 -11.437 1.00 97.75 125 ILE A O 1
ATOM 933 N N . LEU A 1 126 ? 4.655 -1.363 -13.218 1.00 97.12 126 LEU A N 1
ATOM 934 C CA . LEU A 1 126 ? 4.756 -2.807 -13.346 1.00 97.12 126 LEU A CA 1
ATOM 935 C C . LEU A 1 126 ? 5.924 -3.284 -12.489 1.00 97.12 126 LEU A C 1
ATOM 937 O O . LEU A 1 126 ? 7.078 -2.932 -12.734 1.00 97.12 126 LEU A O 1
ATOM 941 N N . ALA A 1 127 ? 5.602 -4.074 -11.474 1.00 97.00 127 ALA A N 1
ATOM 942 C CA . ALA A 1 127 ? 6.551 -4.661 -10.550 1.00 97.00 127 ALA A CA 1
ATOM 943 C C . ALA A 1 127 ? 6.654 -6.169 -10.800 1.00 97.00 127 ALA A C 1
ATOM 945 O O . ALA A 1 127 ? 5.639 -6.860 -10.907 1.00 97.00 127 ALA A O 1
ATOM 946 N N . ARG A 1 128 ? 7.880 -6.684 -10.896 1.00 94.88 128 ARG A N 1
ATOM 947 C CA . ARG A 1 128 ? 8.157 -8.111 -11.106 1.00 94.88 128 ARG A CA 1
ATOM 948 C C . ARG A 1 128 ? 9.171 -8.605 -10.088 1.00 94.88 128 ARG A C 1
ATOM 950 O O . ARG A 1 128 ? 10.236 -8.005 -9.958 1.00 94.88 128 ARG A O 1
ATOM 957 N N . CYS A 1 129 ? 8.832 -9.680 -9.386 1.00 90.31 129 CYS A N 1
ATOM 958 C CA . CYS A 1 129 ? 9.778 -10.404 -8.544 1.00 90.31 129 CYS A CA 1
ATOM 959 C C . CYS A 1 129 ? 10.793 -11.141 -9.428 1.00 90.31 129 CYS A C 1
ATOM 961 O O . CYS A 1 129 ? 10.410 -11.721 -10.450 1.00 90.31 129 CYS A O 1
ATOM 963 N N . ASP A 1 130 ? 12.066 -11.094 -9.039 1.00 81.69 130 ASP A N 1
ATOM 964 C CA . ASP A 1 130 ? 13.156 -11.775 -9.749 1.00 81.69 130 ASP A CA 1
ATOM 965 C C . ASP A 1 130 ? 13.233 -13.283 -9.433 1.00 81.69 130 ASP A C 1
ATOM 967 O O . ASP A 1 130 ? 12.909 -13.684 -8.290 1.00 81.69 130 ASP A O 1
#

Foldseek 3Di:
DVVLVVCVVVVPQWDAQPQARDTDGSVVLCVQVVCVVVVDAHRCVNAWDWDQDPQRWIKITRVCVQFNAIAIEHDDPDDDSVLRVVVVVQVSRVCNVVGDDPAWDWDQGPPNGIWTWDDDVPHHIYIYDD

Sequence (130 aa):
MLLIELAEMSQAEGISWIPAHLVLKPGLFGQAVLPWLEGGPFPAPAFVAMHRLDDGSMASRGLNLLMGQEFILQPGKSEDASLLARTAVRLVDWLVAHGPVLQPTRAILAGTGAVSLEAQFGSPILARCD

Radius of gyration: 15.83 Å; chains: 1; bounding box: 36×36×38 Å

Secondary structure (DSSP, 8-state):
-HHHHHHHHTT-S-EEEGGGTEEE-HHHHHHHHHHHHTT----HHHH-EEEE-TTS-EEEESHHHHHS--EEEEPPTT--HHHHHHHHHHHHHHHHHH----S-EEEEETTTEEEEEE--TTS-EEEEE-